Protein AF-A0A0L0EY11-F1 (afdb_monomer_lite)

Radius of gyration: 12.41 Å; chains: 1; bounding box: 28×24×31 Å

Foldseek 3Di:
DAFPPPRDDDDPPDDFDWDKDFDPPDDDVNHTKIKIWGADPPPRDTWIWIQDPVVRDIGTDDRGD

pLDDT: mean 90.71, std 3.26, range [79.5, 94.56]

Secondary structure (DSSP, 8-state):
-BBTTT-PBPPTT-----EEEEEEEEEETTEEEEEEEEE-TTT--EEEEEEETTTTEEEEEESB-

InterPro domains:
  IPR007590 Saf4/Yju2 protein [PF04502] (1-65)
  IPR007590 Saf4/Yju2 protein [PTHR12111] (1-65)

Organism: NCBI:txid667725

Structure (mmCIF, N/CA/C/O backbone):
data_AF-A0A0L0EY11-F1
#
_entry.id   AF-A0A0L0EY11-F1
#
loop_
_atom_site.group_PDB
_atom_site.id
_atom_site.type_symbol
_atom_site.label_atom_id
_atom_site.label_alt_id
_atom_site.label_comp_id
_atom_site.label_asym_id
_atom_site.label_entity_id
_atom_site.label_seq_id
_atom_site.pdbx_PDB_ins_code
_atom_site.Cartn_x
_atom_site.Cartn_y
_atom_site.Cartn_z
_atom_site.occupancy
_atom_site.B_iso_or_equiv
_atom_site.auth_seq_id
_atom_site.auth_comp_id
_atom_site.auth_asym_id
_atom_site.auth_atom_id
_atom_site.pdbx_PDB_model_num
ATOM 1 N N . MET A 1 1 ? -3.296 -2.411 -8.466 1.00 87.12 1 MET A N 1
ATOM 2 C CA . MET A 1 1 ? -2.402 -1.270 -8.195 1.00 87.12 1 MET A CA 1
ATOM 3 C C . MET A 1 1 ? -1.250 -1.311 -9.200 1.00 87.12 1 MET A C 1
ATOM 5 O O . MET A 1 1 ? -0.742 -2.394 -9.492 1.00 87.12 1 MET A O 1
ATOM 9 N N . ARG A 1 2 ? -0.855 -0.179 -9.771 1.00 91.94 2 ARG A N 1
ATOM 10 C CA . ARG A 1 2 ? 0.214 -0.064 -10.768 1.00 91.94 2 ARG A CA 1
ATOM 11 C C . ARG A 1 2 ? 1.288 0.877 -10.243 1.00 91.94 2 ARG A C 1
ATOM 13 O O . ARG A 1 2 ? 1.000 2.010 -9.880 1.00 91.94 2 ARG A O 1
ATOM 20 N N . CYS A 1 3 ? 2.534 0.417 -10.210 1.00 92.31 3 CYS A N 1
ATOM 21 C CA . CYS A 1 3 ? 3.649 1.272 -9.817 1.00 92.31 3 CYS A CA 1
ATOM 22 C C . CYS A 1 3 ? 3.901 2.331 -10.898 1.00 92.31 3 CYS A C 1
ATOM 24 O O . CYS A 1 3 ? 4.094 1.979 -12.063 1.00 92.31 3 CYS A O 1
ATOM 26 N N . ILE A 1 4 ? 3.958 3.604 -10.506 1.00 92.06 4 ILE A N 1
ATOM 27 C CA . ILE A 1 4 ? 4.158 4.727 -11.438 1.00 92.06 4 ILE A CA 1
ATOM 28 C C . ILE A 1 4 ? 5.546 4.653 -12.094 1.00 92.06 4 ILE A C 1
ATOM 30 O O . ILE A 1 4 ? 5.684 4.871 -13.292 1.00 92.06 4 ILE A O 1
AT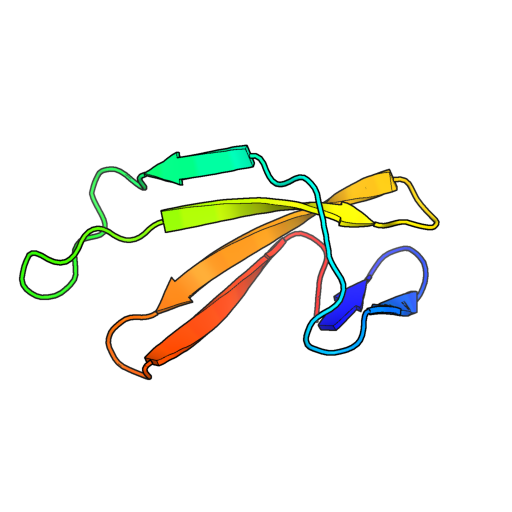OM 34 N N . THR A 1 5 ? 6.569 4.264 -11.334 1.00 90.62 5 THR A N 1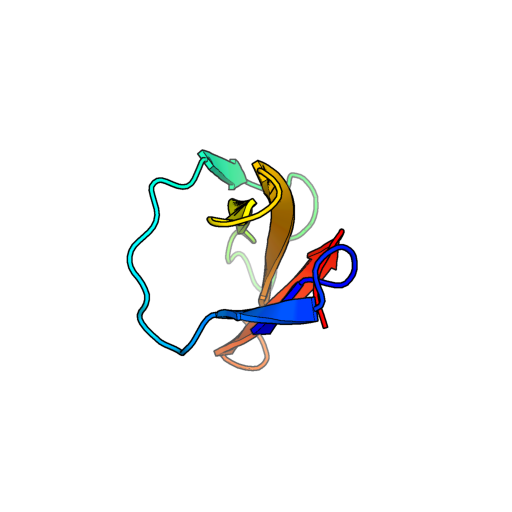
ATOM 35 C CA . THR A 1 5 ? 7.969 4.340 -11.783 1.00 90.62 5 THR A CA 1
ATOM 36 C C . THR A 1 5 ? 8.384 3.223 -12.726 1.00 90.62 5 THR A C 1
ATOM 38 O O . THR A 1 5 ? 9.094 3.462 -13.695 1.00 90.62 5 THR A O 1
ATOM 41 N N . CYS A 1 6 ? 7.970 1.982 -12.457 1.00 92.31 6 CYS A N 1
ATOM 42 C CA . CYS A 1 6 ? 8.356 0.837 -13.291 1.00 92.31 6 CYS A CA 1
ATOM 43 C C . CYS A 1 6 ? 7.209 0.267 -14.128 1.00 92.31 6 CYS A C 1
ATOM 45 O O . CYS A 1 6 ? 7.417 -0.697 -14.867 1.00 92.31 6 CYS A O 1
ATOM 47 N N . GLY A 1 7 ? 5.998 0.813 -13.981 1.00 91.00 7 GLY A N 1
ATOM 48 C CA . GLY A 1 7 ? 4.808 0.387 -14.709 1.00 91.00 7 GLY A CA 1
ATOM 49 C C . GLY A 1 7 ? 4.305 -1.013 -14.357 1.00 91.00 7 GLY A C 1
ATOM 50 O O . GLY A 1 7 ? 3.353 -1.465 -14.991 1.00 91.00 7 GLY A O 1
ATOM 51 N N . VAL A 1 8 ? 4.921 -1.705 -13.387 1.00 92.25 8 VAL A N 1
ATOM 52 C CA . VAL A 1 8 ? 4.522 -3.065 -13.007 1.00 92.25 8 VAL A CA 1
ATOM 53 C C . VAL A 1 8 ? 3.151 -3.049 -12.342 1.00 92.25 8 VAL A C 1
ATOM 55 O O . VAL A 1 8 ? 2.851 -2.187 -11.510 1.00 92.25 8 VAL A O 1
ATOM 58 N N . TYR A 1 9 ? 2.336 -4.033 -12.695 1.00 92.06 9 TYR A N 1
ATOM 59 C CA . TYR A 1 9 ? 1.063 -4.283 -12.043 1.00 92.06 9 TYR A CA 1
ATOM 60 C C . TYR A 1 9 ? 1.284 -5.204 -10.851 1.00 92.06 9 TYR A C 1
ATOM 62 O O . TYR A 1 9 ? 1.850 -6.288 -10.980 1.00 92.06 9 TYR A O 1
ATOM 70 N N . ILE A 1 10 ? 0.822 -4.766 -9.688 1.00 91.75 10 ILE A N 1
ATOM 71 C CA . ILE A 1 10 ? 0.715 -5.599 -8.499 1.00 91.75 10 ILE A CA 1
ATOM 72 C C . ILE A 1 10 ? -0.763 -5.979 -8.377 1.00 91.75 10 ILE A C 1
ATOM 74 O O . ILE A 1 10 ? -1.658 -5.128 -8.267 1.00 91.75 10 ILE A O 1
ATOM 78 N N . TYR A 1 11 ? -1.011 -7.281 -8.466 1.00 92.19 11 TYR A N 1
ATOM 79 C CA . TYR A 1 11 ? -2.349 -7.853 -8.414 1.00 92.19 11 TYR A CA 1
ATOM 80 C C . TYR A 1 11 ? -2.889 -7.892 -6.982 1.00 92.19 11 TYR A C 1
ATOM 82 O O . TYR A 1 11 ? -2.136 -7.859 -6.000 1.00 92.19 11 TYR A O 1
ATOM 90 N N . LYS A 1 12 ? -4.217 -7.983 -6.872 1.00 90.38 12 LYS A N 1
ATOM 91 C CA . LYS A 1 12 ? -4.914 -8.118 -5.589 1.00 90.38 12 LYS A CA 1
ATOM 92 C C . LYS A 1 12 ? -4.390 -9.347 -4.835 1.00 90.38 12 LYS A C 1
ATOM 94 O O . LYS A 1 12 ? -4.100 -10.368 -5.446 1.00 90.38 12 LYS A O 1
ATOM 99 N N . ALA A 1 13 ? -4.283 -9.230 -3.511 1.00 89.12 13 ALA A N 1
ATOM 100 C CA . ALA A 1 13 ? -3.826 -10.292 -2.606 1.00 89.12 13 ALA A CA 1
ATOM 101 C C . ALA A 1 13 ? -2.361 -10.757 -2.777 1.00 89.12 13 ALA A C 1
ATOM 103 O O . ALA A 1 13 ? -1.978 -11.803 -2.253 1.00 89.12 13 ALA A O 1
ATOM 104 N N . THR A 1 14 ? -1.510 -9.966 -3.437 1.00 90.81 14 THR A N 1
ATOM 105 C CA . THR A 1 14 ? -0.054 -10.179 -3.382 1.00 90.81 14 THR A CA 1
ATOM 106 C C . THR A 1 14 ? 0.455 -9.932 -1.955 1.00 90.81 14 THR A C 1
ATOM 108 O O . THR A 1 14 ? 0.163 -8.892 -1.365 1.00 90.81 14 THR A O 1
ATOM 111 N N . LYS A 1 15 ? 1.210 -10.879 -1.383 1.00 92.62 15 LYS A N 1
ATOM 112 C CA . LYS A 1 15 ? 1.756 -10.756 -0.021 1.00 92.62 15 LYS A CA 1
ATOM 113 C C . LYS A 1 15 ? 2.989 -9.852 0.002 1.00 92.62 15 LYS A C 1
ATOM 115 O O . LYS A 1 15 ? 3.912 -10.048 -0.783 1.00 92.62 15 LYS A O 1
ATOM 120 N N . PHE A 1 16 ? 3.027 -8.928 0.960 1.00 91.88 16 PHE A N 1
ATOM 121 C CA . PHE A 1 16 ? 4.161 -8.041 1.211 1.00 91.88 16 PHE A CA 1
ATOM 122 C C . PHE A 1 16 ? 4.466 -7.962 2.702 1.00 91.88 16 PHE A C 1
ATOM 124 O O . PHE A 1 16 ? 3.561 -8.016 3.532 1.00 91.88 16 PHE A O 1
ATOM 131 N N . ASN A 1 17 ? 5.740 -7.756 3.025 1.00 92.19 17 ASN A N 1
ATOM 132 C CA . ASN A 1 17 ? 6.124 -7.257 4.338 1.00 92.19 17 ASN A CA 1
ATOM 133 C C . ASN A 1 17 ? 5.954 -5.738 4.315 1.00 92.19 17 ASN A C 1
ATOM 135 O O . ASN A 1 17 ? 6.662 -5.050 3.579 1.00 92.19 17 ASN A O 1
ATOM 139 N N . ALA A 1 18 ? 4.983 -5.240 5.074 1.00 93.31 18 ALA A N 1
ATOM 140 C CA . ALA A 1 18 ? 4.634 -3.829 5.108 1.00 93.31 18 ALA A CA 1
ATOM 141 C C . ALA A 1 18 ? 4.958 -3.227 6.475 1.00 93.31 18 ALA A C 1
ATOM 143 O O . ALA A 1 18 ? 4.733 -3.864 7.508 1.00 93.31 18 ALA A O 1
ATOM 144 N N . ARG A 1 19 ? 5.422 -1.974 6.491 1.00 94.06 19 ARG A N 1
ATOM 145 C CA . ARG A 1 19 ? 5.422 -1.172 7.720 1.00 94.06 19 ARG A CA 1
ATOM 146 C C . ARG A 1 19 ? 4.035 -0.560 7.889 1.00 94.06 19 ARG A C 1
ATOM 148 O O . ARG A 1 19 ? 3.472 -0.032 6.932 1.00 94.06 19 ARG A O 1
ATOM 155 N N . LYS A 1 20 ? 3.502 -0.634 9.106 1.00 94.31 20 LYS A N 1
ATOM 156 C CA . LYS A 1 20 ? 2.226 -0.033 9.500 1.00 94.31 20 LYS A CA 1
ATOM 157 C C . LYS A 1 20 ? 2.496 1.205 10.351 1.00 94.31 20 LYS A C 1
ATOM 159 O O . LYS A 1 20 ? 3.242 1.123 11.323 1.00 94.31 20 LYS A O 1
ATOM 164 N N . GLU A 1 21 ? 1.858 2.313 10.006 1.00 93.88 21 GLU A N 1
ATOM 165 C CA . GLU A 1 21 ? 1.848 3.557 10.773 1.00 93.88 21 GLU A CA 1
ATOM 166 C C . GLU A 1 21 ? 0.400 3.950 11.082 1.00 93.88 21 GLU A C 1
ATOM 168 O O . GLU A 1 21 ? -0.498 3.738 10.266 1.00 93.88 21 GLU A O 1
ATOM 173 N N . THR A 1 22 ? 0.161 4.482 12.280 1.00 92.94 22 THR A N 1
ATOM 174 C CA . THR A 1 22 ? -1.138 5.072 12.629 1.00 92.94 22 THR A CA 1
ATOM 175 C C . THR A 1 22 ? -1.062 6.550 12.296 1.00 92.94 22 THR A C 1
ATOM 177 O O . THR A 1 22 ? -0.136 7.214 12.754 1.00 92.94 22 THR A O 1
ATOM 180 N N . VAL A 1 23 ? -1.992 7.047 11.487 1.00 88.31 23 VAL A N 1
ATOM 181 C CA . VAL A 1 23 ? -1.995 8.452 11.085 1.00 88.31 23 VAL A CA 1
ATOM 182 C C . VAL A 1 23 ? -2.625 9.260 12.213 1.00 88.31 23 VAL A C 1
ATOM 184 O O . VAL A 1 23 ? -3.815 9.134 12.491 1.00 88.31 23 VAL A O 1
ATOM 187 N N . GLU A 1 24 ? -1.810 10.039 12.916 1.00 84.56 24 GLU A N 1
ATOM 188 C CA . GLU A 1 24 ? -2.285 10.902 13.995 1.00 84.56 24 GLU A CA 1
ATOM 189 C C . GLU A 1 24 ? -3.035 12.105 13.401 1.00 84.56 24 GLU A C 1
ATOM 191 O O . GLU A 1 24 ? -2.527 12.775 12.503 1.00 84.56 24 GLU A O 1
ATOM 196 N N . GLY A 1 25 ? -4.254 12.364 13.884 1.00 80.25 25 GLY A N 1
ATOM 197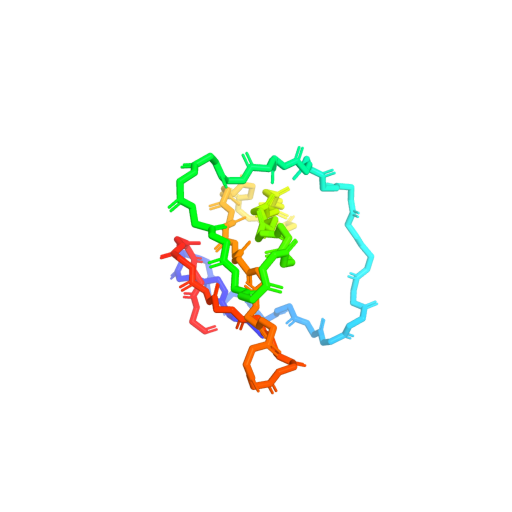 C CA . GLY A 1 25 ? -5.102 13.474 13.424 1.00 80.25 25 GLY A CA 1
ATOM 198 C C . GLY A 1 25 ? -6.116 13.125 12.329 1.00 80.25 25 GLY A C 1
ATOM 199 O O . GLY A 1 25 ? -6.978 13.949 12.040 1.00 80.25 25 GLY A O 1
ATOM 200 N N . GLU A 1 26 ? -6.066 11.915 11.763 1.00 79.50 26 GLU A N 1
ATOM 201 C CA . GLU A 1 26 ? -7.083 11.404 10.835 1.00 79.50 26 GLU A CA 1
ATOM 202 C C . GLU A 1 26 ? -7.802 10.204 11.472 1.00 79.50 26 GLU A C 1
ATOM 204 O O . GLU A 1 26 ? -7.314 9.070 11.484 1.00 79.50 26 GLU A O 1
ATOM 209 N N . GLU A 1 27 ? -8.979 10.467 12.035 1.00 85.31 27 GLU A N 1
ATOM 210 C CA . GLU A 1 27 ? -9.886 9.456 12.572 1.00 85.31 27 GLU A CA 1
ATOM 211 C C . GLU A 1 27 ? -11.269 9.609 11.945 1.00 85.31 27 GLU A C 1
ATOM 213 O O . GLU A 1 27 ? -11.776 10.716 11.771 1.00 85.31 27 GLU A O 1
ATOM 218 N N . TYR A 1 28 ? -11.889 8.485 11.607 1.00 86.56 28 TYR A N 1
ATOM 219 C CA . TYR A 1 28 ? -13.238 8.466 11.059 1.00 86.56 28 TYR A CA 1
ATOM 220 C C . TYR A 1 28 ? -14.178 7.830 12.070 1.00 86.56 28 TYR A C 1
ATOM 222 O O . TYR A 1 28 ? -14.082 6.632 12.329 1.00 86.56 28 TYR A O 1
ATOM 230 N N . LEU A 1 29 ? -15.065 8.625 12.673 1.00 87.12 29 LEU A N 1
ATOM 231 C CA . LEU A 1 29 ? -16.018 8.152 13.689 1.00 87.12 29 LEU A CA 1
ATOM 232 C C . LEU A 1 29 ? -15.336 7.369 14.841 1.00 87.12 29 LEU A C 1
ATOM 234 O O . LEU A 1 29 ? -15.886 6.396 15.353 1.00 87.12 29 LEU A O 1
ATOM 238 N N . GLY A 1 30 ? -14.112 7.763 15.224 1.00 85.81 30 GLY A N 1
ATOM 239 C CA . GLY A 1 30 ? -13.290 7.085 16.240 1.00 85.81 30 GLY A CA 1
ATOM 240 C C . GLY A 1 30 ? -12.493 5.868 15.739 1.00 85.81 30 GLY A C 1
ATOM 241 O O . GLY A 1 30 ? -11.762 5.238 16.508 1.00 85.81 30 GLY A O 1
ATOM 242 N N . ILE A 1 31 ? -12.594 5.526 14.452 1.00 89.44 31 ILE A N 1
ATOM 243 C CA . ILE A 1 31 ? -11.784 4.493 13.801 1.00 89.44 31 ILE A CA 1
ATOM 244 C C . ILE A 1 31 ? -10.459 5.116 13.363 1.00 89.44 31 ILE A C 1
ATOM 246 O O . ILE A 1 31 ? -10.423 6.090 12.611 1.00 89.44 31 ILE A O 1
ATOM 250 N N . LYS A 1 32 ? -9.355 4.524 13.825 1.00 90.62 32 LYS A N 1
ATOM 251 C CA . LYS A 1 32 ? -8.001 4.966 13.478 1.00 90.62 32 LYS A CA 1
ATOM 252 C C . LYS A 1 32 ? -7.687 4.638 12.023 1.00 90.62 32 LYS A C 1
ATOM 254 O O . LYS A 1 32 ? -7.798 3.477 11.622 1.00 90.62 32 LYS A O 1
ATOM 259 N N . ILE A 1 33 ? -7.213 5.630 11.276 1.00 93.19 33 ILE A N 1
ATOM 260 C CA . ILE A 1 33 ? -6.707 5.426 9.921 1.00 93.19 33 ILE A CA 1
ATOM 261 C C . ILE A 1 33 ? -5.252 4.956 9.993 1.00 93.19 33 ILE A C 1
ATOM 263 O O . ILE A 1 33 ? -4.401 5.508 10.695 1.00 93.19 33 ILE A O 1
ATOM 267 N N . PHE A 1 34 ? -4.964 3.890 9.256 1.00 93.12 34 PHE A N 1
ATOM 268 C CA . PHE A 1 34 ? -3.627 3.332 9.112 1.00 93.12 34 PHE A CA 1
ATOM 269 C C . PHE A 1 34 ? -3.056 3.630 7.736 1.00 93.12 34 PHE A C 1
ATOM 271 O O . PHE A 1 34 ? -3.746 3.473 6.724 1.00 93.12 34 PHE A O 1
ATOM 278 N N . ARG A 1 35 ? -1.767 3.968 7.721 1.00 94.56 35 ARG A N 1
ATOM 279 C CA . ARG A 1 35 ? -0.934 4.075 6.529 1.00 94.56 35 ARG A CA 1
ATOM 280 C C . ARG A 1 35 ? -0.019 2.860 6.441 1.00 94.56 35 ARG A C 1
ATOM 282 O O . ARG A 1 35 ? 0.627 2.469 7.417 1.00 94.56 35 ARG A O 1
ATOM 289 N N . PHE A 1 36 ? 0.042 2.271 5.257 1.00 94.50 36 PHE A N 1
ATOM 290 C CA . PHE A 1 36 ? 0.915 1.149 4.954 1.00 94.50 36 PHE A CA 1
ATOM 291 C C . PHE A 1 36 ? 2.009 1.573 3.987 1.00 94.50 36 PHE A C 1
ATOM 293 O O . PHE A 1 36 ? 1.748 2.270 3.010 1.00 94.50 36 PHE A O 1
ATOM 300 N N . TYR A 1 37 ? 3.219 1.092 4.252 1.00 94.31 37 TYR A N 1
ATOM 301 C CA . TYR A 1 37 ? 4.383 1.273 3.397 1.00 94.31 37 TYR A CA 1
ATOM 302 C C . TYR A 1 37 ? 4.796 -0.082 2.850 1.00 94.31 37 TYR A C 1
ATOM 304 O O . TYR A 1 37 ? 5.150 -0.989 3.613 1.00 94.31 37 TYR A O 1
ATOM 312 N N . ILE A 1 38 ? 4.765 -0.217 1.530 1.00 93.94 38 ILE A N 1
ATOM 313 C CA . ILE A 1 38 ? 5.223 -1.410 0.821 1.00 93.94 38 ILE A CA 1
ATOM 314 C C . ILE A 1 38 ? 6.288 -1.026 -0.196 1.00 93.94 38 ILE A C 1
ATOM 316 O O . ILE A 1 38 ? 6.363 0.115 -0.644 1.00 93.94 38 ILE A O 1
ATOM 320 N N . ARG A 1 39 ? 7.116 -1.994 -0.583 1.00 92.69 39 ARG A N 1
ATOM 321 C CA . ARG A 1 39 ? 8.119 -1.798 -1.631 1.00 92.69 39 ARG A CA 1
ATOM 322 C C . ARG A 1 39 ? 7.696 -2.509 -2.900 1.00 92.69 39 ARG A C 1
ATOM 324 O O . ARG A 1 39 ? 7.267 -3.662 -2.863 1.00 92.69 39 ARG A O 1
ATOM 331 N N . CYS A 1 40 ? 7.855 -1.830 -4.029 1.00 92.19 40 CYS A N 1
ATOM 332 C CA . CYS A 1 40 ? 7.644 -2.439 -5.331 1.00 92.19 40 CYS A CA 1
ATOM 333 C C . CYS A 1 40 ? 8.638 -3.59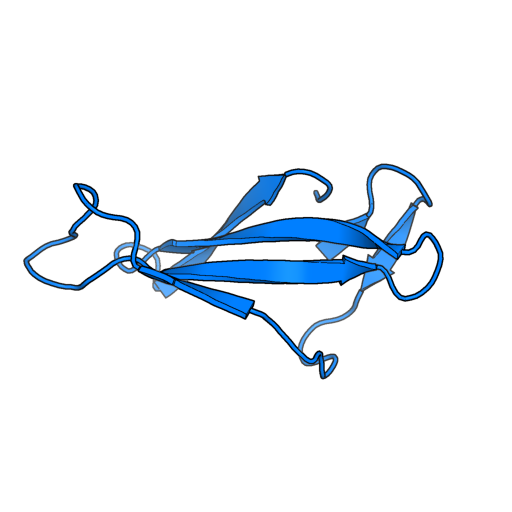8 -5.543 1.00 92.19 40 CYS A C 1
ATOM 335 O O . CYS A 1 40 ? 9.843 -3.391 -5.379 1.00 92.19 40 CYS A O 1
ATOM 337 N N . PRO A 1 41 ? 8.188 -4.791 -5.976 1.00 91.12 41 PRO A N 1
ATOM 338 C CA . PRO A 1 41 ? 9.073 -5.946 -6.139 1.00 91.12 41 PRO A CA 1
ATOM 339 C C . PRO A 1 41 ? 10.133 -5.747 -7.234 1.00 91.12 41 PRO A C 1
ATOM 341 O O . PRO A 1 41 ? 11.167 -6.405 -7.200 1.00 91.12 41 PRO A O 1
ATOM 344 N N . LYS A 1 42 ? 9.895 -4.843 -8.197 1.00 91.50 42 LYS A N 1
ATOM 345 C CA . LYS A 1 42 ? 10.803 -4.603 -9.330 1.00 91.50 42 LYS A CA 1
ATOM 346 C C . LYS A 1 42 ? 11.765 -3.440 -9.093 1.00 91.50 42 LYS A C 1
ATOM 348 O O . LYS A 1 42 ? 12.969 -3.618 -9.210 1.00 91.50 42 LYS A O 1
ATOM 353 N N . CYS A 1 43 ? 11.2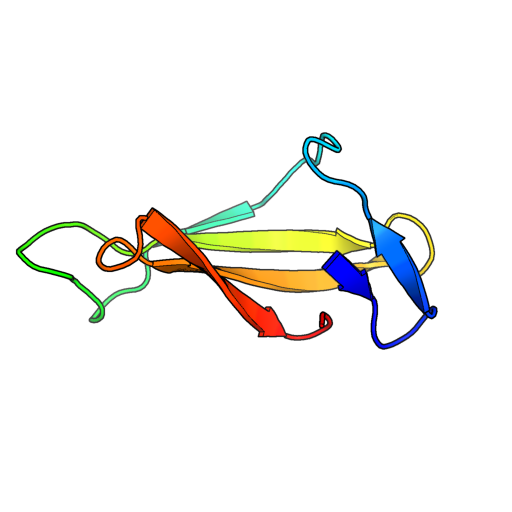46 -2.249 -8.789 1.00 91.62 43 CYS A N 1
ATOM 354 C CA . CYS A 1 43 ? 12.068 -1.040 -8.644 1.00 91.62 43 CYS A CA 1
ATOM 355 C C . CYS A 1 43 ? 12.392 -0.667 -7.195 1.00 91.62 43 CYS A C 1
ATOM 357 O O . CYS A 1 43 ? 13.036 0.352 -6.978 1.00 91.62 43 CYS A O 1
ATOM 359 N N . HIS A 1 44 ? 11.926 -1.441 -6.207 1.00 91.06 44 HIS A N 1
ATOM 360 C CA . HIS A 1 44 ? 12.144 -1.173 -4.780 1.00 91.06 44 HIS A CA 1
ATOM 361 C C . HIS A 1 44 ? 11.637 0.186 -4.270 1.00 91.06 44 HIS A C 1
ATOM 363 O O . HIS A 1 44 ? 11.877 0.535 -3.116 1.00 91.06 44 HIS A O 1
ATOM 369 N N . GLN A 1 45 ? 10.890 0.923 -5.093 1.00 91.81 45 GLN A N 1
ATOM 370 C CA . GLN A 1 45 ? 10.279 2.179 -4.696 1.00 91.81 45 GLN A CA 1
ATOM 371 C C . GLN A 1 45 ? 9.235 1.954 -3.606 1.00 91.81 45 GLN A C 1
ATOM 373 O O . GLN A 1 45 ? 8.462 0.992 -3.662 1.00 91.81 45 GLN A O 1
ATOM 378 N N . GLU A 1 46 ? 9.221 2.866 -2.640 1.00 91.81 46 GLU A N 1
ATOM 379 C CA . GLU A 1 46 ? 8.210 2.912 -1.598 1.00 91.81 46 GLU A CA 1
ATOM 380 C C . GLU A 1 46 ? 6.867 3.360 -2.178 1.00 91.81 46 GLU A C 1
ATOM 382 O O . GLU A 1 46 ? 6.772 4.340 -2.919 1.00 91.81 46 GLU A O 1
ATOM 387 N N . ILE A 1 47 ? 5.834 2.591 -1.863 1.00 93.31 47 ILE A N 1
ATOM 388 C CA . ILE A 1 47 ? 4.449 2.850 -2.220 1.00 93.31 47 ILE A CA 1
ATOM 389 C C . ILE A 1 47 ? 3.672 2.965 -0.917 1.00 93.31 47 ILE A C 1
ATOM 391 O O . ILE A 1 47 ? 3.806 2.104 -0.039 1.00 93.31 47 ILE A O 1
ATOM 395 N N . THR A 1 48 ? 2.847 4.004 -0.813 1.00 93.88 48 THR A N 1
ATOM 396 C CA . THR A 1 48 ? 2.040 4.260 0.380 1.00 93.88 48 THR A CA 1
ATOM 397 C C . THR A 1 48 ? 0.562 4.316 0.049 1.00 93.88 48 THR A C 1
ATOM 399 O O . THR A 1 48 ? 0.153 4.865 -0.976 1.00 93.88 48 THR A O 1
ATO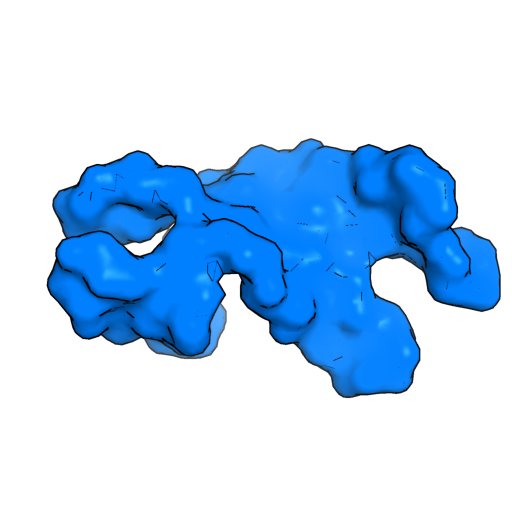M 402 N N . PHE A 1 49 ? -0.244 3.739 0.933 1.00 92.56 49 PHE A N 1
ATOM 403 C CA . PHE A 1 49 ? -1.698 3.798 0.862 1.00 92.56 49 PHE A CA 1
ATOM 404 C C . PHE A 1 49 ? -2.293 3.838 2.268 1.00 92.56 49 PHE A C 1
ATOM 406 O O . PHE A 1 49 ? -1.724 3.287 3.219 1.00 92.56 49 PHE A O 1
ATOM 413 N N . LYS A 1 50 ? -3.439 4.501 2.386 1.00 93.75 50 LYS A N 1
ATOM 414 C CA . LYS A 1 50 ? -4.216 4.630 3.617 1.00 93.75 50 LYS A CA 1
ATOM 415 C C . LYS A 1 50 ? -5.455 3.752 3.568 1.00 93.75 50 LYS A C 1
ATOM 417 O O . LYS A 1 50 ? -5.916 3.349 2.505 1.00 93.75 50 LYS A O 1
ATOM 422 N N . THR A 1 51 ? -5.972 3.446 4.746 1.00 93.44 51 THR A N 1
ATOM 423 C CA . THR A 1 51 ? -7.294 2.830 4.914 1.00 93.44 51 THR A CA 1
ATOM 424 C C . THR A 1 51 ? -8.370 3.897 4.813 1.00 93.44 51 THR A C 1
ATOM 426 O O . THR A 1 51 ? -8.224 4.949 5.427 1.00 93.44 51 THR A O 1
ATOM 429 N N . ASP A 1 52 ? -9.437 3.613 4.072 1.00 92.00 52 ASP A N 1
ATOM 430 C CA . ASP A 1 52 ? -10.618 4.465 3.992 1.00 92.00 52 ASP A CA 1
ATOM 431 C C . ASP A 1 52 ? -11.824 3.742 4.613 1.00 92.00 52 ASP A C 1
ATOM 433 O O . ASP A 1 52 ? -12.442 2.880 3.980 1.00 92.00 52 ASP A O 1
ATOM 437 N N . PRO A 1 53 ? -12.127 4.014 5.894 1.00 90.81 53 PRO A N 1
ATOM 438 C CA . PRO A 1 53 ? -13.216 3.344 6.598 1.00 90.81 53 PRO A CA 1
ATOM 439 C C . PRO A 1 53 ? -14.615 3.753 6.109 1.00 90.81 53 PRO A C 1
ATOM 441 O O . PRO A 1 53 ? -15.557 3.011 6.368 1.00 90.81 53 PRO A O 1
ATOM 444 N N . GLU A 1 54 ? -14.763 4.877 5.401 1.00 90.44 54 GLU A N 1
ATOM 445 C CA . GLU A 1 54 ? -16.048 5.316 4.840 1.00 90.44 54 GLU A CA 1
ATOM 446 C C . GLU A 1 54 ? -16.494 4.429 3.669 1.00 90.44 54 GLU A C 1
ATOM 448 O O . GLU A 1 54 ? -17.624 3.941 3.651 1.00 90.44 54 GLU A O 1
ATOM 453 N N . ASN A 1 55 ? -15.597 4.169 2.715 1.00 90.69 55 ASN A N 1
ATOM 454 C CA . ASN A 1 55 ? -15.886 3.380 1.514 1.00 90.69 55 ASN A CA 1
ATOM 455 C C . ASN A 1 55 ? -15.463 1.908 1.646 1.00 90.69 55 ASN A C 1
ATOM 457 O O . ASN A 1 55 ? -15.598 1.140 0.694 1.00 90.69 55 ASN A O 1
ATOM 461 N N . ALA A 1 56 ? -14.958 1.508 2.820 1.00 90.31 56 ALA A N 1
ATOM 462 C CA . ALA A 1 56 ? -14.397 0.183 3.090 1.00 90.31 56 ALA A CA 1
ATOM 463 C C . ALA A 1 56 ? -13.294 -0.235 2.092 1.00 90.31 56 ALA A C 1
ATOM 465 O O . ALA A 1 56 ? -13.141 -1.422 1.786 1.00 90.31 56 ALA A O 1
ATOM 466 N N . ASP A 1 57 ? -12.517 0.735 1.602 1.00 91.94 57 ASP A N 1
ATOM 467 C CA . ASP A 1 57 ? -11.472 0.535 0.595 1.00 91.94 57 ASP A CA 1
ATOM 468 C C . ASP A 1 57 ? -10.134 1.164 1.038 1.00 91.94 57 ASP A C 1
ATOM 470 O O . ASP A 1 57 ? -9.921 1.465 2.219 1.00 91.94 57 ASP A O 1
ATOM 474 N N . TYR A 1 58 ? -9.179 1.306 0.118 1.00 91.50 58 TYR A N 1
ATOM 475 C CA . TYR A 1 58 ? -7.867 1.882 0.388 1.00 91.50 58 TYR A CA 1
ATOM 476 C C . TYR A 1 58 ? -7.584 3.030 -0.571 1.00 91.50 58 TYR A C 1
ATOM 478 O O . TYR A 1 58 ? -7.730 2.900 -1.784 1.00 91.50 58 TYR A O 1
ATOM 486 N N . VAL A 1 59 ? -7.077 4.136 -0.035 1.00 92.75 59 VAL A N 1
ATOM 487 C CA . VAL A 1 59 ? -6.726 5.308 -0.836 1.00 92.75 59 VAL A CA 1
ATOM 488 C C . VAL A 1 59 ? -5.224 5.294 -1.126 1.00 92.75 59 VAL A C 1
ATOM 490 O O . VAL A 1 59 ? -4.419 5.269 -0.186 1.00 92.75 59 VAL A O 1
ATOM 493 N N . PRO A 1 60 ? -4.809 5.293 -2.405 1.00 91.81 60 PRO A N 1
ATOM 494 C CA . PRO A 1 60 ? -3.405 5.431 -2.763 1.00 91.81 60 PRO A CA 1
ATOM 495 C C . PRO A 1 60 ? -2.899 6.846 -2.447 1.00 91.81 60 PRO A C 1
ATOM 497 O O . PRO A 1 60 ? -3.561 7.826 -2.770 1.00 91.81 60 PRO A O 1
ATOM 500 N N . GLU A 1 61 ? -1.710 6.959 -1.846 1.00 87.94 61 GLU A N 1
ATOM 501 C CA . GLU A 1 61 ? -1.057 8.252 -1.586 1.00 87.94 61 GLU A CA 1
ATOM 502 C C . GLU A 1 61 ? 0.137 8.471 -2.525 1.00 87.94 61 GLU A C 1
ATOM 504 O O . GLU A 1 61 ? 0.131 9.402 -3.324 1.00 87.94 61 GLU A O 1
ATOM 509 N N . ASN A 1 62 ? 1.166 7.615 -2.448 1.00 87.12 62 ASN A N 1
ATOM 510 C CA . ASN A 1 62 ? 2.414 7.806 -3.195 1.00 87.12 62 ASN A CA 1
ATOM 511 C C . ASN A 1 62 ? 2.815 6.580 -4.011 1.00 87.12 62 ASN A C 1
ATOM 513 O O . ASN A 1 62 ? 2.717 5.438 -3.561 1.00 87.12 62 ASN A O 1
ATOM 517 N N . GLY A 1 63 ? 3.368 6.839 -5.200 1.00 83.00 63 GLY A N 1
ATOM 518 C CA . GLY A 1 63 ? 4.080 5.844 -6.010 1.00 83.00 63 GLY A CA 1
ATOM 519 C C . GLY A 1 63 ? 3.191 4.835 -6.737 1.00 83.00 63 GLY A C 1
ATOM 520 O O . GLY A 1 63 ? 3.711 3.881 -7.330 1.00 83.00 63 GLY A O 1
ATOM 521 N N . VAL A 1 64 ? 1.871 5.034 -6.716 1.00 87.44 64 VAL A N 1
ATOM 522 C CA . VAL A 1 64 ? 0.903 4.070 -7.231 1.00 87.44 64 VAL A CA 1
ATOM 523 C C . VAL A 1 64 ? -0.330 4.735 -7.842 1.00 87.44 64 VAL A C 1
ATOM 525 O O . VAL A 1 64 ? -0.754 5.803 -7.410 1.00 87.44 64 VAL A O 1
ATOM 528 N N . THR A 1 65 ? -0.886 4.075 -8.856 1.00 85.31 65 THR A N 1
ATOM 529 C CA . THR A 1 65 ? -2.177 4.375 -9.494 1.00 85.31 65 THR A CA 1
ATOM 530 C C . THR A 1 65 ? -3.029 3.110 -9.560 1.00 85.31 65 THR A C 1
ATOM 532 O O . THR A 1 65 ? -2.460 1.987 -9.532 1.00 85.31 65 THR A O 1
#

Sequence (65 aa):
MRCITCGVYIYKATKFNARKETVEGEEYLGIKIFRFYIRCPKCHQEITFKTDPENADYVPENGVT